Protein 5D4S (pdb70)

Secondary structure (DSSP, 8-state):
-----HHHHHHHHHHHHTTTTSS-TT-B---HHHHHHHHT--HHHHHHHHHHHHHTTSEEEETTTEEEE-/--S-----------S---HHHHHHHHHHHHTTTTSS-BTPBPPPHHHHHHHHT--HHHHHHHHHHHHHHTSEEEETTTEEEE-

Sequence (153 aa):
EFMLPKYAQVKEEISSWINQGKILPDQKIPTENELMQQFGVSRHTIRKAIGDLVSQGLLYSVQGGGTFVAHHHLEVLFQGPLSEFMLPKYAQVKEEISSWINQGKILPDQKIPTENELMQQFGVSRHTIRKAIGDLVSQGLLYSVQGGGTFVA

InterPro domains:
  IPR000524 Transcription regulator HTH, GntR [PF00392] (4-67)
  IPR000524 Transcription regulator HTH, GntR [PR00035] (27-41)
  IPR000524 Transcription regulator HTH, GntR [PR00035] (41-57)
  IPR000524 Transcription regulator HTH, GntR [PS50949] (2-70)
  IPR000524 Transcription regulator HTH, GntR [SM00345] (8-67)
  IPR000524 Transcription regulator HTH, GntR [cd07377] (3-68)
  IPR028082 Periplasmic binding protein-like I [SSF53822] (80-358)
  IPR033532 Arabinose metabolism transcriptional repressor, ligand-binding domain [cd01541] (81-356)
  IPR036388 Winged helix-like DNA-binding domain superfamily [G3DSA:1.10.10.10] (1-68)
  IPR036390 Winged helix DNA-binding domain superfamily [SSF46785] (3-71)
  IPR046335 Transcriptional regulator LacI/GalR-like, sensor domain [PF13377] (193-356)

Solvent-accessible surface area: 10372 Å² total; per-residue (Å²): 192,196,130,65,66,132,72,19,86,2,45,104,73,0,32,40,41,19,134,113,39,148,21,92,86,98,81,92,2,33,59,51,91,74,0,48,131,98,62,63,24,60,100,129,30,0,138,95,0,12,32,34,1,55,71,119,46,50,4,79,68,74,186,91,46,20,18,39,3,70,149,154,160,122,50,143,23,93,140,49,144,172,115,174,184,71,67,69,92,72,17,13,0,41,103,62,0,21,33,27,18,128,124,41,149,19,91,86,97,77,96,2,37,59,36,84,75,0,51,128,47,9,65,17,59,122,118,22,0,127,90,0,9,36,31,3,58,66,113,48,51,3,84,66,80,183,93,44,20,14,38,4,67

Structure (mmCIF, N/CA/C/O backbone):
data_5D4S
#
_entry.id   5D4S
#
_cell.length_a   138.228
_cell.length_b   42.454
_cell.length_c   67.211
_cell.angle_alpha   90.00
_cell.angle_beta   114.99
_cell.angle_gamma   90.00
#
_symmetry.space_group_name_H-M   'C 1 2 1'
#
loop_
_entity.id
_entity.type
_entity.pdbx_description
1 polymer 'Arabinose metabolism transcriptional repressor'
2 polymer "DNA (5'-D(*TP*AP*AP*TP*AP*TP*TP*TP*GP*TP*AP*CP*GP*TP*AP*TP*GP*TP*AP*TP*T)-3')"
3 polymer "DNA (5'-D(*AP*AP*AP*TP*AP*CP*AP*TP*AP*CP*GP*TP*AP*CP*AP*AP*AP*TP*AP*TP*T)-3')"
4 water water
#
loop_
_atom_site.group_PDB
_atom_site.id
_atom_site.type_symbol
_atom_site.label_atom_id
_atom_site.label_alt_id
_atom_site.label_comp_id
_atom_site.label_asym_id
_atom_site.label_entity_id
_atom_site.label_seq_id
_atom_site.pdbx_PDB_ins_code
_atom_site.Cartn_x
_atom_site.Cartn_y
_atom_site.Cartn_z
_atom_site.occupancy
_atom_site.B_iso_or_equiv
_atom_site.auth_seq_id
_atom_site.auth_comp_id
_atom_site.auth_asym_id
_atom_site.auth_atom_id
_atom_site.pdbx_PDB_model_num
ATOM 1 N N . GLU A 1 19 ? 15.554 -1.317 -9.900 1.00 74.08 -1 GLU A N 1
ATOM 2 C CA . GLU A 1 19 ? 16.388 -1.395 -8.719 1.00 68.99 -1 GLU A CA 1
ATOM 3 C C . GLU A 1 19 ? 15.545 -1.384 -7.452 1.00 62.53 -1 GLU A C 1
ATOM 4 O O . GLU A 1 19 ? 14.458 -0.793 -7.398 1.00 62.18 -1 GLU A O 1
ATOM 10 N N . PHE A 1 20 ? 16.105 -2.007 -6.422 1.00 50.96 0 PHE A N 1
ATOM 11 C CA . PHE A 1 20 ? 15.450 -2.217 -5.150 1.00 46.91 0 PHE A CA 1
ATOM 12 C C . PHE A 1 20 ? 15.906 -1.200 -4.123 1.00 48.98 0 PHE A C 1
ATOM 13 O O . PHE A 1 20 ? 15.342 -1.115 -3.044 1.00 50.06 0 PHE A O 1
ATOM 21 N N . MET A 1 21 ? 16.917 -0.405 -4.443 1.00 48.63 1 MET A N 1
ATOM 22 C CA . MET A 1 21 ? 17.440 0.480 -3.406 1.00 48.12 1 MET A CA 1
ATOM 23 C C . MET A 1 21 ? 16.626 1.754 -3.174 1.00 43.75 1 MET A C 1
ATOM 24 O O . MET A 1 21 ? 16.131 2.366 -4.115 1.00 49.50 1 MET A O 1
ATOM 29 N N . LEU A 1 22 ? 16.490 2.122 -1.899 1.00 37.34 2 LEU A N 1
ATOM 30 C CA . LEU A 1 22 ? 15.892 3.384 -1.478 1.00 43.60 2 LEU A CA 1
ATOM 31 C C . LEU A 1 22 ? 16.766 4.000 -0.398 1.00 37.29 2 LEU A C 1
ATOM 32 O O . LEU A 1 22 ? 17.366 3.272 0.394 1.00 34.89 2 LEU A O 1
ATOM 37 N N . PRO A 1 23 ? 16.820 5.338 -0.327 1.00 26.81 3 PRO A N 1
ATOM 38 C CA . PRO A 1 23 ? 17.598 5.907 0.774 1.00 27.50 3 PRO A CA 1
ATOM 39 C C . PRO A 1 23 ? 17.001 5.517 2.123 1.00 27.87 3 PRO A C 1
ATOM 40 O O . PRO A 1 23 ? 15.812 5.190 2.195 1.00 31.67 3 PRO A O 1
ATOM 44 N N . LYS A 1 24 ? 17.815 5.551 3.170 1.00 25.94 4 LYS A N 1
ATOM 45 C CA . LYS A 1 24 ? 17.379 5.090 4.487 1.00 29.87 4 LYS A CA 1
ATOM 46 C C . LYS A 1 24 ? 16.138 5.813 4.985 1.00 29.90 4 LYS A C 1
ATOM 47 O O . LYS A 1 24 ? 15.273 5.199 5.606 1.00 26.19 4 LYS A O 1
ATOM 53 N N . TYR A 1 25 ? 16.027 7.113 4.720 1.00 26.71 5 TYR A N 1
ATOM 54 C CA . TYR A 1 25 ? 14.871 7.842 5.241 1.00 26.47 5 TYR A CA 1
ATOM 55 C C . TYR A 1 25 ? 13.611 7.321 4.534 1.00 27.79 5 TYR A C 1
ATOM 56 O O . TYR A 1 25 ? 12.527 7.287 5.114 1.00 27.76 5 TYR A O 1
ATOM 65 N N . ALA A 1 26 ? 13.759 6.899 3.281 1.00 25.34 6 ALA A N 1
ATOM 66 C CA . ALA A 1 26 ? 12.618 6.389 2.531 1.00 28.32 6 ALA A CA 1
ATOM 67 C C . ALA A 1 26 ? 12.191 5.018 3.057 1.00 30.55 6 ALA A C 1
ATOM 68 O O . ALA A 1 26 ? 10.998 4.689 3.085 1.00 30.53 6 ALA A O 1
ATOM 70 N N . GLN A 1 27 ? 13.162 4.212 3.470 1.00 29.69 7 GLN A N 1
ATOM 71 C CA . GLN A 1 27 ? 12.838 2.908 4.054 1.00 29.99 7 GLN A CA 1
ATOM 72 C C . GLN A 1 27 ? 12.147 3.095 5.402 1.00 27.61 7 GLN A C 1
ATOM 73 O O . GLN A 1 27 ? 11.200 2.356 5.744 1.00 28.21 7 GLN A O 1
ATOM 79 N N . VAL A 1 28 ? 12.587 4.100 6.159 1.00 31.13 8 VAL A N 1
ATOM 80 C CA . VAL A 1 28 ? 11.928 4.378 7.445 1.00 23.95 8 VAL A CA 1
ATOM 81 C C . VAL A 1 28 ? 10.498 4.855 7.203 1.00 29.09 8 VAL A C 1
ATOM 82 O O . VAL A 1 28 ? 9.569 4.405 7.878 1.00 31.72 8 VAL A O 1
ATOM 86 N N . LYS A 1 29 ? 10.325 5.747 6.229 1.00 31.65 9 LYS A N 1
ATOM 87 C CA . LYS A 1 29 ? 8.986 6.163 5.793 1.00 34.16 9 LYS A CA 1
ATOM 88 C C . LYS A 1 29 ? 8.079 4.998 5.417 1.00 32.50 9 LYS A C 1
ATOM 89 O O . LYS A 1 29 ? 6.936 4.932 5.860 1.00 36.84 9 LYS A O 1
ATOM 95 N N . GLU A 1 30 ? 8.578 4.101 4.573 1.00 34.18 10 GLU A N 1
ATOM 96 C CA . GLU A 1 30 ? 7.807 2.934 4.152 1.00 35.19 10 GLU A CA 1
ATOM 97 C C . GLU A 1 30 ? 7.377 2.083 5.345 1.00 32.99 10 GLU A C 1
ATOM 98 O O . GLU A 1 30 ? 6.236 1.616 5.414 1.00 36.61 10 GLU A O 1
ATOM 104 N N . GLU A 1 31 ? 8.296 1.858 6.275 1.00 30.86 11 GLU A N 1
ATOM 105 C CA . GLU A 1 31 ? 7.978 0.982 7.396 1.00 32.11 11 GLU A CA 1
ATOM 106 C C . GLU A 1 31 ? 6.949 1.637 8.328 1.00 30.18 11 GLU A C 1
ATOM 107 O O . GLU A 1 31 ? 5.981 1.001 8.762 1.00 33.68 11 GLU A O 1
ATOM 113 N N . ILE A 1 32 ? 7.152 2.916 8.622 1.00 30.31 12 ILE A N 1
ATOM 114 C CA . ILE A 1 32 ? 6.205 3.621 9.481 1.00 34.62 12 ILE A CA 1
ATOM 115 C C . ILE A 1 32 ? 4.840 3.660 8.800 1.00 34.12 12 ILE A C 1
ATOM 116 O O . ILE A 1 32 ? 3.807 3.437 9.435 1.00 38.79 12 ILE A O 1
ATOM 121 N N . SER A 1 33 ? 4.843 3.912 7.497 1.00 37.08 13 SER A N 1
ATOM 122 C CA . SER A 1 33 ? 3.612 3.913 6.724 1.00 38.80 13 SER A CA 1
ATOM 123 C C . SER A 1 33 ? 2.926 2.578 6.853 1.00 40.44 13 SER A C 1
ATOM 124 O O . SER A 1 33 ? 1.707 2.517 6.957 1.00 41.06 13 SER A O 1
ATOM 127 N N . SER A 1 34 ? 3.724 1.514 6.850 1.00 33.06 14 SER A N 1
ATOM 128 C CA . SER A 1 34 ? 3.202 0.157 6.948 1.00 41.05 14 SER A CA 1
ATOM 129 C C . SER A 1 34 ? 2.549 -0.101 8.288 1.00 37.55 14 SER A C 1
ATOM 130 O O . SER A 1 34 ? 1.600 -0.862 8.357 1.00 45.84 14 SER A O 1
ATOM 133 N N . TRP A 1 35 ? 3.070 0.503 9.353 1.00 40.56 15 TRP A N 1
ATOM 134 C CA . TRP A 1 35 ? 2.404 0.397 10.660 1.00 40.27 15 TRP A CA 1
ATOM 135 C C . TRP A 1 35 ? 0.987 0.977 10.608 1.00 47.71 15 TRP A C 1
ATOM 136 O O . TRP A 1 35 ? 0.032 0.363 11.089 1.00 51.58 15 TRP A O 1
ATOM 147 N N . ILE A 1 36 ? 0.864 2.173 10.034 1.00 41.67 16 ILE A N 1
ATOM 148 C CA . ILE A 1 36 ? -0.427 2.702 9.616 1.00 46.27 16 ILE A CA 1
ATOM 149 C C . ILE A 1 36 ? -0.816 1.875 8.391 1.00 57.80 16 ILE A C 1
ATOM 150 O O . ILE A 1 36 ? -0.105 0.945 8.049 1.00 66.40 16 ILE A O 1
ATOM 155 N N . ASN A 1 37 ? -1.921 2.173 7.725 1.00 57.97 17 ASN A N 1
ATOM 156 C CA . ASN A 1 37 ? -2.405 1.292 6.656 1.00 60.47 17 ASN A CA 1
ATOM 157 C C . ASN A 1 37 ? -2.870 0.021 7.379 1.00 57.11 17 ASN A C 1
ATOM 158 O O . ASN A 1 37 ? -4.068 -0.155 7.568 1.00 62.43 17 ASN A O 1
ATOM 163 N N . GLN A 1 38 ? -2.097 -0.664 8.119 1.00 51.15 18 GLN A N 1
ATOM 164 C CA . GLN A 1 38 ? -2.065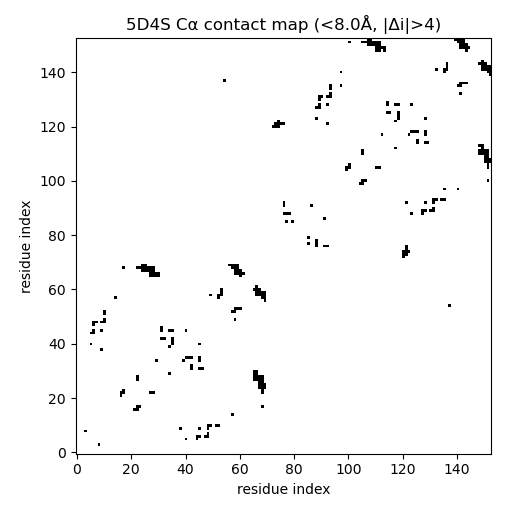 -2.098 8.452 1.00 53.25 18 GLN A CA 1
ATOM 165 C C . GLN A 1 38 ? -2.782 -2.018 9.794 1.00 51.87 18 GLN A C 1
ATOM 166 O O . GLN A 1 38 ? -3.045 -3.036 10.424 1.00 54.94 18 GLN A O 1
ATOM 172 N N . GLY A 1 39 ? -3.084 -0.805 10.237 1.00 50.96 19 GLY A N 1
ATOM 173 C CA . GLY A 1 39 ? -3.876 -0.613 11.434 1.00 52.70 19 GLY A CA 1
ATOM 174 C C . GLY A 1 39 ? -3.177 -0.945 12.740 1.00 56.62 19 GLY A C 1
ATOM 175 O O . GLY A 1 39 ? -3.833 -1.082 13.775 1.00 61.14 19 GLY A O 1
ATOM 176 N N . LYS A 1 40 ? -1.852 -1.072 12.705 1.00 51.09 20 LYS A N 1
ATOM 177 C CA . LYS A 1 40 ? -1.090 -1.355 13.923 1.00 52.06 20 LYS A CA 1
ATOM 178 C C . LYS A 1 40 ? -1.011 -0.146 14.836 1.00 52.30 20 LYS A C 1
ATOM 179 O O . LYS A 1 40 ? -0.905 -0.285 16.054 1.00 56.23 20 LYS A O 1
ATOM 185 N N . ILE A 1 41 ? -1.061 1.038 14.240 1.00 48.90 21 ILE A N 1
ATOM 186 C CA . ILE A 1 41 ? -1.208 2.274 14.992 1.00 48.30 21 ILE A CA 1
ATOM 187 C C . ILE A 1 41 ? -2.457 2.988 14.489 1.00 52.12 21 ILE A C 1
ATOM 188 O O . ILE A 1 41 ? -2.583 3.260 13.301 1.00 52.40 21 ILE A O 1
ATOM 193 N N . LEU A 1 42 ? -3.384 3.273 15.398 1.00 56.26 22 LEU A N 1
ATOM 194 C CA . LEU A 1 42 ? -4.662 3.885 15.045 1.00 53.29 22 LEU A CA 1
ATOM 195 C C . LEU A 1 42 ? -4.577 5.398 15.139 1.00 50.31 22 LEU A C 1
ATOM 196 O O . LEU A 1 42 ? -3.675 5.920 15.793 1.00 48.70 22 LEU A O 1
ATOM 201 N N . PRO A 1 43 ? -5.509 6.109 14.478 1.00 50.15 23 PRO A N 1
ATOM 202 C CA . PRO A 1 43 ? -5.576 7.571 14.572 1.00 50.67 23 PRO A CA 1
ATOM 203 C C . PRO A 1 43 ? -5.472 8.093 16.008 1.00 54.43 23 PRO A C 1
ATOM 204 O O . PRO A 1 43 ? -6.112 7.561 16.921 1.00 56.72 23 PRO A O 1
ATOM 208 N N . ASP A 1 44 ? -4.633 9.114 16.178 1.00 50.85 24 ASP A N 1
ATOM 209 C CA . ASP A 1 44 ? -4.375 9.768 17.460 1.00 49.60 24 ASP A CA 1
ATOM 210 C C . ASP A 1 44 ? -3.614 8.887 18.457 1.00 49.92 24 ASP A C 1
ATOM 211 O O . ASP A 1 44 ? -3.491 9.240 19.625 1.00 52.60 24 ASP A O 1
ATOM 216 N N . GLN A 1 45 ? -3.090 7.753 17.996 1.00 49.16 25 GLN A N 1
ATOM 217 C CA . GLN A 1 45 ? -2.158 6.975 18.810 1.00 46.08 25 GLN A CA 1
ATOM 218 C C . GLN A 1 45 ? -0.717 7.376 18.503 1.00 46.78 25 GLN A C 1
ATOM 219 O O . GLN A 1 45 ? -0.396 7.778 17.375 1.00 42.52 25 GLN A O 1
ATOM 225 N N . LYS A 1 46 ? 0.150 7.264 19.507 1.00 44.77 26 LYS A N 1
ATOM 226 C CA . LYS A 1 46 ? 1.534 7.726 19.387 1.00 46.35 26 LYS A CA 1
ATOM 227 C C . LYS A 1 46 ? 2.460 6.689 18.746 1.00 48.26 26 LYS A C 1
ATOM 228 O O . LYS A 1 46 ? 2.416 5.511 19.095 1.00 51.29 26 LYS A O 1
ATOM 234 N N . ILE A 1 47 ? 3.306 7.128 17.819 1.00 42.93 27 ILE A N 1
ATOM 235 C CA . ILE A 1 47 ? 4.355 6.263 17.288 1.00 40.65 27 ILE A CA 1
ATOM 236 C C . ILE A 1 47 ? 5.532 6.306 18.273 1.00 42.60 27 ILE A C 1
ATOM 237 O O . ILE A 1 47 ? 5.474 7.055 19.265 1.00 39.78 27 ILE A O 1
ATOM 242 N N . PRO A 1 48 ? 6.579 5.482 18.050 1.00 36.92 28 PRO A N 1
ATOM 243 C CA . PRO A 1 48 ? 7.713 5.559 18.982 1.00 37.09 28 PRO A CA 1
ATOM 244 C C . PRO A 1 48 ? 8.412 6.917 18.945 1.00 35.84 28 PRO A C 1
ATOM 245 O O . PRO A 1 48 ? 8.288 7.619 17.942 1.00 32.11 28 PRO A O 1
ATOM 249 N N . THR A 1 49 ? 9.133 7.267 20.008 1.00 36.64 29 THR A N 1
ATOM 250 C CA . THR A 1 49 ? 9.878 8.518 20.047 1.00 34.13 29 THR A CA 1
ATOM 251 C C . THR A 1 49 ? 11.006 8.518 19.029 1.00 31.32 29 THR A C 1
ATOM 252 O O . THR A 1 49 ? 11.358 7.482 18.487 1.00 28.30 29 THR A O 1
ATOM 256 N N . GLU A 1 50 ? 11.587 9.687 18.814 1.00 30.51 30 GLU A N 1
ATOM 257 C CA . GLU A 1 50 ? 12.721 9.832 17.915 1.00 30.99 30 GLU A CA 1
ATOM 258 C C . GLU A 1 50 ? 13.868 8.937 18.365 1.00 31.05 30 GLU A C 1
ATOM 259 O O . GLU A 1 50 ? 14.427 8.221 17.553 1.00 25.28 30 GLU A O 1
ATOM 265 N N . ASN A 1 51 ? 14.192 8.953 19.658 1.00 31.56 31 ASN A N 1
ATOM 266 C CA . ASN A 1 51 ? 15.250 8.096 20.210 1.00 33.89 31 ASN A CA 1
ATOM 267 C C . ASN A 1 51 ? 14.971 6.612 19.946 1.00 32.41 31 ASN A C 1
ATOM 268 O O . ASN A 1 51 ? 15.871 5.833 19.565 1.00 33.93 31 ASN A O 1
ATOM 273 N N . GLU A 1 52 ? 13.715 6.228 20.156 1.00 34.30 32 GLU A N 1
ATOM 274 C CA . GLU A 1 52 ? 13.309 4.845 19.966 1.00 39.35 32 GLU A CA 1
ATOM 275 C C . GLU A 1 52 ? 13.440 4.439 18.500 1.00 39.09 32 GLU A C 1
ATOM 276 O O . GLU A 1 52 ? 13.948 3.361 18.204 1.00 34.33 32 GLU A O 1
ATOM 282 N N . LEU A 1 53 ? 12.991 5.299 17.588 1.00 34.50 33 LEU A N 1
ATOM 283 C CA . LEU A 1 53 ? 13.105 5.011 16.158 1.00 30.89 33 LEU A CA 1
ATOM 284 C C . LEU A 1 53 ? 14.567 4.981 15.695 1.00 33.28 33 LEU A C 1
ATOM 285 O O . LEU A 1 53 ? 14.945 4.152 14.865 1.00 33.93 33 LEU A O 1
ATOM 290 N N . MET A 1 54 ? 15.375 5.902 16.212 1.00 27.82 34 MET A N 1
ATOM 291 C CA . MET A 1 54 ? 16.820 5.897 15.971 1.00 26.71 34 MET A CA 1
ATOM 292 C C . MET A 1 54 ? 17.452 4.553 16.295 1.00 34.21 34 MET A C 1
ATOM 293 O O . MET A 1 54 ? 18.165 3.960 15.485 1.00 29.76 34 MET A O 1
ATOM 298 N N . GLN A 1 55 ? 17.202 4.066 17.497 1.00 28.06 35 GLN A N 1
ATOM 299 C CA . GLN A 1 55 ? 17.790 2.786 17.863 1.00 32.40 35 GLN A CA 1
ATOM 300 C C . GLN A 1 55 ? 17.133 1.607 17.120 1.00 31.08 35 GLN A C 1
ATOM 301 O O . GLN A 1 55 ? 17.790 0.619 16.819 1.00 40.19 35 GLN A O 1
ATOM 307 N N . GLN A 1 56 ? 15.852 1.723 16.787 1.00 33.78 36 GLN A N 1
ATOM 308 C CA . GLN A 1 56 ? 15.157 0.647 16.073 1.00 41.35 36 GLN A CA 1
ATOM 309 C C . GLN A 1 56 ? 15.664 0.468 14.645 1.00 37.84 36 GLN A C 1
ATOM 310 O O . GLN A 1 56 ? 15.809 -0.657 14.161 1.00 32.36 36 GLN A O 1
ATOM 316 N N . PHE A 1 57 ? 15.922 1.575 13.967 1.00 31.83 37 PHE A N 1
ATOM 317 C CA . PHE A 1 57 ? 16.384 1.507 12.580 1.00 31.60 37 PHE A CA 1
ATOM 318 C C . PHE A 1 57 ? 17.897 1.619 12.453 1.00 36.40 37 PHE A C 1
ATOM 319 O O . PHE A 1 57 ? 18.454 1.377 11.379 1.00 39.15 37 PHE A O 1
ATOM 327 N N . GLY A 1 58 ? 18.565 1.992 13.540 1.00 37.62 38 GLY A N 1
ATOM 328 C CA . GLY A 1 58 ? 20.013 2.139 13.519 1.00 32.79 38 GLY A CA 1
ATOM 329 C C . GLY A 1 58 ? 20.443 3.287 12.628 1.00 37.89 38 GLY A C 1
ATOM 330 O O . GLY A 1 58 ? 21.440 3.190 11.890 1.00 31.50 38 GLY A O 1
ATOM 331 N N . VAL A 1 59 ? 19.683 4.379 12.687 1.00 33.56 39 VAL A N 1
ATOM 332 C CA . VAL A 1 59 ? 19.986 5.569 11.891 1.00 27.12 39 VAL A CA 1
ATOM 333 C C . VAL A 1 59 ? 20.038 6.837 12.751 1.00 33.70 39 VAL A C 1
ATOM 334 O O . VAL A 1 59 ? 19.716 6.809 13.942 1.00 30.35 39 VAL A O 1
ATOM 338 N N . SER A 1 60 ? 20.439 7.949 12.138 1.00 26.37 40 SER A N 1
ATOM 339 C CA . SER A 1 60 ? 20.606 9.204 12.870 1.00 27.59 40 SER A CA 1
ATOM 340 C C . SER A 1 60 ? 19.268 9.861 13.193 1.00 29.46 40 SER A C 1
ATOM 341 O O . SER A 1 60 ? 18.248 9.540 12.584 1.00 25.64 40 SER A O 1
ATOM 344 N N . ARG A 1 61 ? 19.277 10.801 14.137 1.00 29.77 41 ARG A N 1
ATOM 345 C CA . ARG A 1 61 ? 18.077 11.581 14.412 1.00 23.98 41 ARG A CA 1
ATOM 346 C C . ARG A 1 61 ? 17.641 12.369 13.181 1.00 27.19 41 ARG A C 1
ATOM 347 O O . ARG A 1 61 ? 16.448 12.486 12.898 1.00 23.40 41 ARG A O 1
ATOM 355 N N . HIS A 1 62 ? 18.602 12.884 12.421 1.00 27.21 42 HIS A N 1
ATOM 356 C CA . HIS A 1 62 ? 18.253 13.595 11.197 1.00 24.47 42 HIS A CA 1
ATOM 357 C C . HIS A 1 62 ? 17.467 12.722 10.237 1.00 21.71 42 HIS A C 1
ATOM 358 O O . HIS A 1 62 ? 16.494 13.167 9.629 1.00 26.71 42 HIS A O 1
ATOM 365 N N . THR A 1 63 ? 17.879 11.472 10.092 1.00 21.31 43 THR A N 1
ATOM 366 C CA . THR A 1 63 ? 17.205 10.605 9.134 1.00 24.55 43 THR A CA 1
ATOM 367 C C . THR A 1 63 ? 15.761 10.335 9.602 1.00 23.01 43 THR A C 1
ATOM 368 O O . THR A 1 63 ? 14.810 10.403 8.810 1.00 26.41 43 THR A O 1
ATOM 372 N N . ILE A 1 64 ? 15.594 10.070 10.896 1.00 25.32 44 ILE A N 1
ATOM 373 C CA . ILE A 1 64 ? 14.258 9.883 11.465 1.00 25.01 44 ILE A CA 1
ATOM 374 C C . ILE A 1 64 ? 13.402 11.125 11.235 1.00 22.71 44 ILE A C 1
ATOM 375 O O . ILE A 1 64 ? 12.255 11.026 10.783 1.00 23.21 44 ILE A O 1
ATOM 380 N N . ARG A 1 65 ? 13.965 12.296 11.516 1.00 22.77 45 ARG A N 1
ATOM 381 C CA . ARG A 1 65 ? 13.217 13.536 11.420 1.00 23.07 45 ARG A CA 1
ATOM 382 C C . ARG A 1 65 ? 12.836 13.836 9.979 1.00 30.12 45 ARG A C 1
ATOM 383 O O . ARG A 1 65 ? 11.780 14.392 9.720 1.00 26.00 45 ARG A O 1
ATOM 391 N N . LYS A 1 66 ? 13.693 13.457 9.039 1.00 29.01 46 LYS A N 1
ATOM 392 C CA . LYS A 1 66 ? 13.362 13.597 7.627 1.00 23.61 46 LYS A CA 1
ATOM 393 C C . LYS A 1 66 ? 12.188 12.681 7.267 1.00 22.48 46 LYS A C 1
ATOM 394 O O . LYS A 1 66 ? 11.247 13.093 6.577 1.00 25.51 46 LYS A O 1
ATOM 400 N N . ALA A 1 67 ? 12.229 11.433 7.729 1.00 23.91 47 ALA A N 1
ATOM 401 C CA . ALA A 1 67 ? 11.125 10.534 7.416 1.00 21.22 47 ALA A CA 1
ATOM 402 C C . ALA A 1 67 ? 9.795 11.028 8.018 1.00 24.40 47 ALA A C 1
ATOM 403 O O . ALA A 1 67 ? 8.735 11.073 7.355 1.00 25.84 47 ALA A O 1
ATOM 405 N N . ILE A 1 68 ? 9.852 11.367 9.293 1.00 22.24 48 ILE A N 1
ATOM 406 C CA . ILE A 1 68 ? 8.652 11.822 9.976 1.00 21.89 48 ILE A CA 1
ATOM 407 C C . ILE A 1 68 ? 8.149 13.120 9.346 1.00 26.89 48 ILE A C 1
ATOM 408 O O . ILE A 1 68 ? 6.964 13.252 9.064 1.00 31.68 48 ILE A O 1
ATOM 413 N N . GLY A 1 69 ? 9.049 14.067 9.108 1.00 23.52 49 GLY A N 1
ATOM 414 C CA . GLY A 1 69 ? 8.688 15.323 8.457 1.00 27.36 49 GLY A CA 1
ATOM 415 C C . GLY A 1 69 ? 8.002 15.124 7.115 1.00 33.42 49 GLY A C 1
ATOM 416 O O . GLY A 1 69 ? 7.036 15.832 6.782 1.00 32.12 49 GLY A O 1
ATOM 417 N N . ASP A 1 70 ? 8.473 14.147 6.343 1.00 30.83 50 ASP A N 1
ATOM 418 C CA . ASP A 1 70 ? 7.811 13.858 5.075 1.00 32.70 50 ASP A CA 1
ATOM 419 C C . ASP A 1 70 ? 6.409 13.335 5.319 1.00 34.34 50 ASP A C 1
ATOM 420 O O . ASP A 1 70 ? 5.467 13.737 4.630 1.00 31.67 50 ASP A O 1
ATOM 425 N N . LEU A 1 71 ? 6.269 12.411 6.272 1.00 27.14 51 LEU A N 1
ATOM 426 C CA . LEU A 1 71 ? 4.957 11.818 6.513 1.00 32.36 51 LEU A CA 1
ATOM 427 C C . LEU A 1 71 ? 3.973 12.847 7.096 1.00 35.60 51 LEU A C 1
ATOM 428 O O . LEU A 1 71 ? 2.765 12.785 6.856 1.00 37.11 51 LEU A O 1
ATOM 433 N N . VAL A 1 72 ? 4.496 13.802 7.850 1.00 33.99 52 VAL A N 1
ATOM 434 C CA . VAL A 1 72 ? 3.682 14.878 8.395 1.00 34.65 52 VAL A CA 1
ATOM 435 C C . VAL A 1 72 ? 3.208 15.744 7.241 1.00 42.64 52 VAL A C 1
ATOM 436 O O . VAL A 1 72 ? 2.030 16.084 7.165 1.00 41.46 52 VAL A O 1
ATOM 440 N N . SER A 1 73 ? 4.117 16.058 6.315 1.00 41.00 53 SER A N 1
ATOM 441 C CA . SER A 1 73 ? 3.749 16.856 5.152 1.00 41.79 53 SER A CA 1
ATOM 442 C C . SER A 1 73 ? 2.681 16.210 4.277 1.00 42.70 53 SER A C 1
ATOM 443 O O . SER A 1 73 ? 1.911 16.913 3.642 1.00 45.38 53 SER A O 1
ATOM 446 N N . GLN A 1 74 ? 2.626 14.884 4.222 1.00 38.54 54 GLN A N 1
ATOM 447 C CA . GLN A 1 74 ? 1.602 14.253 3.395 1.00 46.85 54 GLN A CA 1
ATOM 448 C C . GLN A 1 74 ? 0.372 13.884 4.215 1.00 46.16 54 GLN A C 1
ATOM 449 O O . GLN A 1 74 ? -0.575 13.298 3.696 1.00 49.35 54 GLN A O 1
ATOM 455 N N . GLY A 1 75 ? 0.382 14.244 5.493 1.00 45.65 55 GLY A N 1
ATOM 456 C CA . GLY A 1 75 ? -0.819 14.161 6.305 1.00 46.22 55 GLY A CA 1
ATOM 457 C C . GLY A 1 75 ? -1.022 12.853 7.036 1.00 47.68 55 GLY A C 1
ATOM 458 O O . GLY A 1 75 ? -2.081 12.609 7.613 1.00 50.37 55 GLY A O 1
ATOM 459 N N . LEU A 1 76 ? -0.006 12.006 7.026 1.00 46.08 56 LEU A N 1
ATOM 46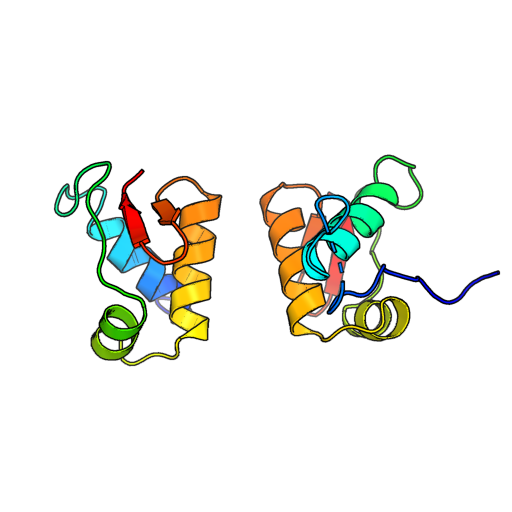0 C CA . LEU A 1 76 ? -0.126 10.702 7.655 1.00 44.06 56 LEU A CA 1
ATOM 461 C C . LEU A 1 76 ? 0.051 10.792 9.171 1.00 44.08 56 LEU A C 1
ATOM 462 O O . LEU A 1 76 ? -0.451 9.954 9.921 1.00 45.49 56 LEU A O 1
ATOM 467 N N . LEU A 1 77 ? 0.769 11.820 9.609 1.00 38.31 57 LEU A N 1
ATOM 468 C CA . LEU A 1 77 ? 1.161 11.964 11.004 1.00 37.26 57 LEU A CA 1
ATOM 469 C C . LEU A 1 77 ? 1.032 13.412 11.428 1.00 37.85 57 LEU A C 1
ATOM 470 O O . LEU A 1 77 ? 0.985 14.297 10.579 1.00 42.33 57 LEU A O 1
ATOM 475 N N . TYR A 1 78 ? 0.994 13.656 12.734 1.00 36.79 58 TYR A N 1
ATOM 476 C CA . TYR A 1 78 ? 1.215 15.016 13.235 1.00 41.19 58 TYR A CA 1
ATOM 477 C C . TYR A 1 78 ? 2.111 14.979 14.462 1.00 39.12 58 TYR A C 1
ATOM 478 O O . TYR A 1 78 ? 2.154 13.976 15.179 1.00 35.25 58 TYR A O 1
ATOM 487 N N . SER A 1 79 ? 2.844 16.067 14.685 1.00 31.87 59 SER A N 1
ATOM 488 C CA . SER A 1 79 ? 3.773 16.133 15.800 1.00 32.50 59 SER A CA 1
ATOM 489 C C . SER A 1 79 ? 3.319 17.171 16.801 1.00 38.12 59 SER A C 1
ATOM 490 O O . SER A 1 79 ? 2.820 18.237 16.433 1.00 40.52 59 SER A O 1
ATOM 493 N N . VAL A 1 80 ? 3.498 16.836 18.074 1.00 29.16 60 VAL A N 1
ATOM 494 C CA . VAL A 1 80 ? 3.288 17.761 19.178 1.00 31.38 60 VAL A CA 1
ATOM 495 C C . VAL A 1 80 ? 4.609 17.908 19.914 1.00 30.88 60 VAL A C 1
ATOM 496 O O . VAL A 1 80 ? 5.135 16.924 20.464 1.00 33.87 60 VAL A O 1
ATOM 500 N N . GLN A 1 81 ? 5.151 19.126 19.894 1.00 33.85 61 GLN A N 1
ATOM 501 C CA . GLN A 1 81 ? 6.431 19.425 20.526 1.00 34.46 61 GLN A CA 1
ATOM 502 C C . GLN A 1 81 ? 6.350 19.072 22.006 1.00 37.84 61 GLN A C 1
ATOM 503 O O . GLN A 1 81 ? 5.453 19.523 22.709 1.00 36.91 61 GLN A O 1
ATOM 509 N N . GLY A 1 82 ? 7.271 18.229 22.461 1.00 38.06 62 GLY A N 1
ATOM 510 C CA . GLY A 1 82 ? 7.291 17.788 23.842 1.00 38.21 62 GLY A CA 1
ATOM 511 C C . GLY A 1 82 ? 6.292 16.685 24.142 1.00 42.13 62 GLY A C 1
ATOM 512 O O . GLY A 1 82 ? 6.261 16.160 25.253 1.00 44.58 62 GLY A O 1
ATOM 513 N N . GLY A 1 83 ? 5.468 16.329 23.161 1.00 34.09 63 GLY A N 1
ATOM 514 C CA . GLY A 1 83 ? 4.443 15.321 23.380 1.00 31.91 63 GLY A CA 1
ATOM 515 C C . GLY A 1 83 ? 4.760 14.026 22.660 1.00 38.09 63 GLY A C 1
ATOM 516 O O . GLY A 1 83 ? 4.926 12.975 23.278 1.00 32.69 63 GLY A O 1
ATOM 517 N N . GLY A 1 84 ? 4.855 14.096 21.339 1.00 33.89 64 GLY A N 1
ATOM 518 C CA . GLY A 1 84 ? 5.128 12.902 20.567 1.00 33.46 64 GLY A CA 1
ATOM 519 C C . GLY A 1 84 ? 4.678 13.092 19.143 1.00 33.50 64 GLY A C 1
ATOM 520 O O . GLY A 1 84 ? 4.347 14.199 18.737 1.00 32.31 64 GLY A O 1
ATOM 521 N N . THR A 1 85 ? 4.666 12.008 18.385 1.00 34.83 65 THR A N 1
ATOM 522 C CA . THR A 1 85 ? 4.195 12.033 17.010 1.00 35.72 65 THR A CA 1
ATOM 523 C C . THR A 1 85 ? 3.124 10.959 16.889 1.00 37.49 65 THR A C 1
ATOM 524 O O . THR A 1 85 ? 3.262 9.870 17.459 1.00 35.32 65 THR A O 1
ATOM 528 N N . PHE A 1 86 ? 2.042 11.289 16.187 1.00 38.67 66 PHE A N 1
ATOM 529 C CA . PHE A 1 86 ? 0.811 10.504 16.227 1.00 41.74 66 PHE A CA 1
ATOM 530 C C . PHE A 1 86 ? 0.244 10.205 14.833 1.00 42.35 66 PHE A C 1
ATOM 531 O O . PHE A 1 86 ? 0.421 11.007 13.913 1.00 42.14 66 PHE A O 1
ATOM 539 N N . VAL A 1 87 ? -0.452 9.073 14.684 1.00 42.35 67 VAL A N 1
ATOM 540 C CA . VAL A 1 87 ? -1.211 8.800 13.456 1.00 42.35 67 VAL A CA 1
ATOM 541 C C . VAL A 1 87 ? -2.327 9.826 13.329 1.00 46.61 67 VAL A C 1
ATOM 542 O O . VAL A 1 87 ? -3.075 10.081 14.282 1.00 47.54 67 VAL A O 1
ATOM 546 N N . ALA A 1 88 ? -2.417 10.436 12.156 1.00 40.29 68 ALA A N 1
ATOM 547 C CA . ALA A 1 88 ? -3.409 11.464 11.917 1.00 42.53 68 ALA A CA 1
ATOM 548 C C . ALA A 1 88 ? -4.748 10.829 11.603 1.00 48.83 68 ALA A C 1
ATOM 549 O O . ALA A 1 88 ? -4.818 9.688 11.145 1.00 51.20 68 ALA A O 1
ATOM 552 N N . HIS B 1 5 ? 19.609 47.731 -4.034 1.00 128.74 -15 HIS B N 1
ATOM 553 C CA . HIS B 1 5 ? 20.889 47.754 -4.730 1.00 129.74 -15 HIS B CA 1
ATOM 554 C C . HIS B 1 5 ? 21.625 46.445 -4.479 1.00 128.35 -15 HIS B C 1
ATOM 555 O O . HIS B 1 5 ? 22.356 46.311 -3.498 1.00 127.92 -15 HIS B O 1
ATOM 557 N N . HIS B 1 6 ? 21.450 45.528 -5.429 1.00 127.46 -14 HIS B N 1
ATOM 558 C CA . HIS B 1 6 ? 21.638 44.074 -5.300 1.00 126.13 -14 HIS B CA 1
ATOM 559 C C . HIS B 1 6 ? 22.737 43.253 -4.575 1.00 130.23 -14 HIS B C 1
ATOM 560 O O . HIS B 1 6 ? 23.917 43.359 -4.916 1.00 133.40 -14 HIS B O 1
ATOM 567 N N . HIS B 1 7 ? 22.316 42.434 -3.587 1.00 122.36 -13 HIS B N 1
ATOM 568 C CA . HIS B 1 7 ? 23.059 41.808 -2.461 1.00 114.19 -13 HIS B CA 1
ATOM 569 C C . HIS B 1 7 ? 22.263 42.624 -1.414 1.00 113.41 -13 HIS B C 1
ATOM 570 O O . HIS B 1 7 ? 21.793 43.699 -1.795 1.00 119.31 -13 HIS B O 1
ATOM 577 N N . LEU B 1 8 ? 22.071 42.228 -0.134 1.00 104.08 -12 LEU B N 1
ATOM 578 C CA . LEU B 1 8 ? 21.713 40.863 0.308 1.00 86.39 -12 LEU B CA 1
ATOM 579 C C . LEU B 1 8 ? 20.449 40.982 1.240 1.00 65.62 -12 LEU B C 1
ATOM 580 O O . LEU B 1 8 ? 20.007 42.079 1.538 1.00 71.84 -12 LEU B O 1
ATOM 585 N N . GLU B 1 9 ? 19.885 39.881 1.743 1.00 59.85 -11 GLU B N 1
ATOM 586 C CA . GLU B 1 9 ? 18.581 39.966 2.457 1.00 60.12 -11 GLU B CA 1
ATOM 587 C C . GLU B 1 9 ? 18.539 39.781 4.001 1.00 61.34 -11 GLU B C 1
ATOM 588 O O . GLU B 1 9 ? 18.913 38.740 4.542 1.00 61.19 -11 GLU B O 1
ATOM 594 N N . VAL B 1 10 ? 18.022 40.785 4.698 1.00 73.28 -10 VAL B N 1
ATOM 595 C CA . VAL B 1 10 ? 17.889 40.732 6.154 1.00 76.99 -10 VAL B CA 1
ATOM 596 C C . VAL B 1 10 ? 16.765 39.775 6.593 1.00 78.10 -10 VAL B C 1
ATOM 597 O O . VAL B 1 10 ? 15.765 39.611 5.894 1.00 92.63 -10 VAL B O 1
ATOM 601 N N . LEU B 1 11 ? 16.953 39.117 7.733 1.00 65.79 -9 LEU B N 1
ATOM 602 C CA . LEU B 1 11 ? 15.845 38.461 8.433 1.00 68.27 -9 LEU B CA 1
ATOM 603 C C . LEU B 1 11 ? 15.950 38.702 9.953 1.00 66.45 -9 LEU B C 1
ATOM 604 O O . LEU B 1 11 ? 17.029 38.626 10.543 1.00 58.02 -9 LEU B O 1
ATOM 609 N N . PHE B 1 12 ? 14.829 39.039 10.581 1.00 73.92 -8 PHE B N 1
ATOM 610 C CA . PHE B 1 12 ? 14.872 39.523 11.958 1.00 76.91 -8 PHE B CA 1
ATOM 611 C C . PHE B 1 12 ? 15.371 38.452 12.935 1.00 72.45 -8 PHE B C 1
ATOM 612 O O . PHE B 1 12 ? 14.922 37.300 12.927 1.00 70.09 -8 PHE B O 1
ATOM 620 N N . GLN B 1 13 ? 16.338 38.857 13.754 1.00 77.16 -7 GLN B N 1
ATOM 621 C CA . GLN B 1 13 ? 17.028 37.969 14.681 1.00 80.51 -7 GLN B CA 1
ATOM 622 C C . GLN B 1 13 ? 16.142 37.588 15.849 1.00 88.08 -7 GLN B C 1
ATOM 623 O O . GLN B 1 13 ? 14.998 37.994 15.942 1.00 87.03 -7 GLN B O 1
ATOM 629 N N . GLY B 1 14 ? 16.695 36.821 16.770 1.00 98.51 -6 GLY B N 1
ATOM 630 C CA . GLY B 1 14 ? 15.936 36.422 17.929 1.00 106.57 -6 GLY B CA 1
ATOM 631 C C . GLY B 1 14 ? 16.665 35.601 18.978 1.00 115.45 -6 GLY B C 1
ATOM 632 O O . GLY B 1 14 ? 16.678 34.366 18.910 1.00 114.96 -6 GLY B O 1
ATOM 633 N N . PRO B 1 15 ? 17.342 36.265 19.930 1.00 125.52 -5 PRO B N 1
ATOM 634 C CA . PRO B 1 15 ? 17.202 35.597 21.247 1.00 130.00 -5 PRO B CA 1
ATOM 635 C C . PRO B 1 15 ? 16.063 36.231 22.014 1.00 133.20 -5 PRO B C 1
ATOM 636 O O . PRO B 1 15 ? 15.230 35.560 22.672 1.00 136.59 -5 PRO B O 1
ATOM 640 N N . LEU B 1 16 ? 16.054 37.553 21.896 1.00 128.43 -4 LEU B N 1
ATOM 641 C CA . LEU B 1 16 ? 14.883 38.344 22.182 1.00 123.47 -4 LEU B CA 1
ATOM 642 C C . LEU B 1 16 ? 13.749 37.894 21.260 1.00 119.91 -4 LEU B C 1
ATOM 643 O O . LEU B 1 16 ? 12.565 37.868 21.625 1.00 121.29 -4 LEU B O 1
ATOM 648 N N . SER B 1 18 ? 8.386 38.734 20.845 1.00 98.19 -2 SER B N 1
ATOM 649 C CA . SER B 1 18 ? 7.178 38.070 21.326 1.00 101.99 -2 SER B CA 1
ATOM 650 C C . SER B 1 18 ? 6.025 38.193 20.328 1.00 110.57 -2 SER B C 1
ATOM 651 O O . SER B 1 18 ? 5.407 39.254 20.203 1.00 115.63 -2 SER B O 1
ATOM 654 N N . GLU B 1 19 ? 5.759 37.097 19.618 1.00 110.56 -1 GLU B N 1
ATOM 655 C CA . GLU B 1 19 ? 4.616 36.973 18.710 1.00 111.25 -1 GLU B CA 1
ATOM 656 C C . GLU B 1 19 ? 4.632 37.971 17.550 1.00 111.12 -1 GLU B C 1
ATOM 657 O O . GLU B 1 19 ? 3.583 38.399 17.065 1.00 117.19 -1 GLU B O 1
ATOM 663 N N . PHE B 1 20 ? 5.834 38.346 17.131 1.00 101.79 0 PHE B N 1
ATOM 664 C CA . PHE B 1 20 ? 6.066 38.936 15.819 1.00 91.16 0 PHE B CA 1
ATOM 665 C C . PHE B 1 20 ? 7.066 38.006 15.166 1.00 88.56 0 PHE B C 1
ATOM 666 O O . PHE B 1 20 ? 7.365 38.101 13.976 1.00 87.03 0 PHE B O 1
ATOM 674 N N . MET B 1 21 ? 7.561 37.087 15.987 1.00 87.26 1 MET B N 1
ATOM 675 C CA . MET B 1 21 ? 8.720 36.274 15.668 1.00 84.75 1 MET B CA 1
ATOM 676 C C . MET B 1 21 ? 8.414 35.022 14.853 1.00 74.79 1 MET B C 1
ATOM 677 O O . MET B 1 21 ? 7.441 34.315 15.106 1.00 82.22 1 MET B O 1
ATOM 682 N N . LEU B 1 22 ? 9.264 34.764 13.871 1.00 61.99 2 LEU B N 1
ATOM 683 C CA . LEU B 1 22 ? 9.226 33.517 13.123 1.00 48.71 2 LEU B CA 1
ATOM 684 C C . LEU B 1 22 ? 10.592 32.883 13.179 1.00 38.43 2 LEU B C 1
ATOM 685 O O . LEU B 1 22 ? 11.586 33.585 13.277 1.00 35.75 2 LEU B O 1
ATOM 690 N N . PRO B 1 23 ? 10.654 31.547 13.104 1.00 33.67 3 PRO B N 1
ATOM 691 C CA . PRO B 1 23 ? 11.954 30.903 12.983 1.00 27.71 3 PRO B CA 1
ATOM 692 C C . PRO B 1 23 ? 12.618 31.342 11.679 1.00 31.57 3 PRO B C 1
ATOM 693 O O . PRO B 1 23 ? 11.909 31.704 10.740 1.00 31.25 3 PRO B O 1
ATOM 697 N N . LYS B 1 24 ? 13.943 31.313 11.623 1.00 24.08 4 LYS B N 1
ATOM 698 C CA . LYS B 1 24 ? 14.660 31.697 10.405 1.00 33.12 4 LYS B CA 1
ATOM 699 C C . LYS B 1 24 ? 14.195 30.968 9.132 1.00 31.31 4 LYS B C 1
ATOM 700 O O . LYS B 1 24 ? 14.080 31.599 8.059 1.00 26.48 4 LYS B O 1
ATOM 706 N N . TYR B 1 25 ? 13.926 29.659 9.222 1.00 28.19 5 TYR B N 1
ATOM 707 C CA . TYR B 1 25 ? 13.536 28.914 8.012 1.00 27.16 5 TYR B CA 1
ATOM 708 C C . TYR B 1 25 ? 12.194 29.448 7.520 1.00 30.86 5 TYR B C 1
ATOM 709 O O . TYR B 1 25 ? 11.955 29.519 6.322 1.00 27.49 5 TYR B O 1
ATOM 718 N N . ALA B 1 26 ? 11.327 29.844 8.451 1.00 24.63 6 ALA B N 1
ATOM 719 C CA . ALA B 1 26 ? 10.021 30.383 8.084 1.00 28.96 6 ALA B CA 1
ATOM 720 C C . ALA B 1 26 ? 10.149 31.754 7.409 1.00 34.10 6 ALA B C 1
ATOM 721 O O . ALA B 1 26 ? 9.413 32.063 6.469 1.00 31.35 6 ALA B O 1
ATOM 723 N N . GLN B 1 27 ? 11.070 32.580 7.899 1.00 32.85 7 GLN B N 1
ATOM 724 C CA . GLN B 1 27 ? 11.305 33.881 7.281 1.00 34.35 7 GLN B CA 1
ATOM 725 C C . GLN B 1 27 ? 11.861 33.700 5.864 1.00 29.61 7 GLN B C 1
ATOM 726 O O . GLN B 1 27 ? 11.473 34.420 4.938 1.00 35.91 7 GLN B O 1
ATOM 732 N N . VAL B 1 28 ? 12.756 32.733 5.698 1.00 29.39 8 VAL B N 1
ATOM 733 C CA . VAL B 1 28 ? 13.322 32.479 4.375 1.00 24.58 8 VAL B CA 1
ATOM 734 C C . VAL B 1 28 ? 12.215 31.994 3.444 1.00 31.61 8 VAL B C 1
ATOM 735 O O . VAL B 1 28 ? 12.114 32.463 2.311 1.00 33.18 8 VAL B O 1
ATOM 739 N N . LYS B 1 29 ? 11.368 31.086 3.933 1.00 32.93 9 LYS B N 1
ATOM 740 C CA . LYS B 1 29 ? 10.179 30.655 3.182 1.00 32.16 9 LYS B CA 1
ATOM 741 C C . LYS B 1 29 ? 9.308 31.833 2.742 1.00 30.91 9 LYS B C 1
ATOM 742 O O . LYS B 1 29 ? 8.847 31.877 1.602 1.00 33.55 9 LYS B O 1
ATOM 748 N N . GLU B 1 30 ? 9.051 32.758 3.661 1.00 29.41 10 GLU B N 1
ATOM 749 C CA . GLU B 1 30 ? 8.226 33.920 3.364 1.00 33.96 10 GLU B CA 1
ATOM 750 C C . GLU B 1 30 ? 8.855 34.791 2.276 1.00 37.76 10 GLU B C 1
ATOM 751 O O . GLU B 1 30 ? 8.163 35.253 1.371 1.00 39.69 10 GLU B O 1
ATOM 757 N N . GLU B 1 31 ? 10.163 35.013 2.364 1.00 36.10 11 GLU B N 1
ATOM 758 C CA . GLU B 1 31 ? 10.826 35.856 1.368 1.00 39.75 11 GLU B CA 1
ATOM 759 C C . GLU B 1 31 ? 10.806 35.166 -0.005 1.00 34.68 11 GLU B C 1
ATOM 760 O O . GLU B 1 31 ? 10.374 35.743 -1.002 1.00 39.89 11 GLU B O 1
ATOM 766 N N . ILE B 1 32 ? 11.242 33.914 -0.050 1.00 29.02 12 ILE B N 1
ATOM 767 C CA . ILE B 1 32 ? 11.270 33.195 -1.314 1.00 32.44 12 ILE B CA 1
ATOM 768 C C . ILE B 1 32 ? 9.871 33.146 -1.919 1.00 38.63 12 ILE B C 1
ATOM 769 O O . ILE B 1 32 ? 9.699 33.388 -3.114 1.00 35.58 12 ILE B O 1
ATOM 774 N N . SER B 1 33 ? 8.85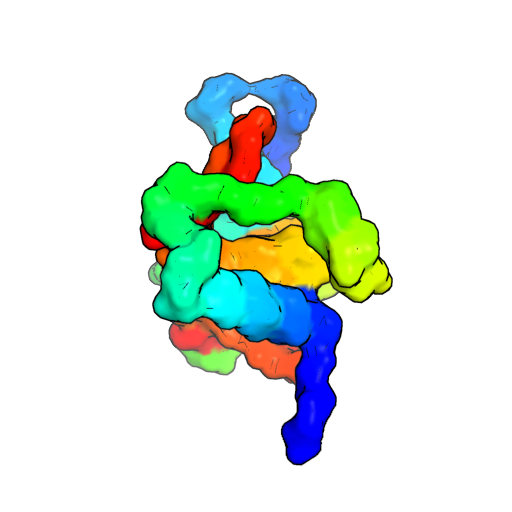6 32.905 -1.095 1.00 35.50 13 SER B N 1
ATOM 775 C CA . SER B 1 33 ? 7.516 32.833 -1.652 1.00 37.19 13 SER B CA 1
ATOM 776 C C . SER B 1 33 ? 7.043 34.226 -2.055 1.00 40.77 13 SER B C 1
ATOM 777 O O . SER B 1 33 ? 6.176 34.355 -2.919 1.00 41.28 13 SER B O 1
ATOM 780 N N . SER B 1 34 ? 7.627 35.268 -1.457 1.00 35.77 14 SER B N 1
ATOM 781 C CA . SER B 1 34 ? 7.278 36.637 -1.833 1.00 42.28 14 SER B CA 1
ATOM 782 C C . SER B 1 34 ? 7.903 36.987 -3.181 1.00 40.27 14 SER B C 1
ATOM 783 O O . SER B 1 34 ? 7.396 37.845 -3.883 1.00 45.29 14 SER B O 1
ATOM 786 N N . TRP B 1 35 ? 9.006 36.329 -3.533 1.00 40.56 15 TRP B N 1
ATOM 787 C CA . TRP B 1 35 ? 9.602 36.497 -4.866 1.00 39.72 15 TRP B CA 1
ATOM 788 C C . TRP B 1 35 ? 8.686 35.921 -5.941 1.00 41.98 15 TRP B C 1
ATOM 789 O O . TRP B 1 35 ? 8.410 36.556 -6.951 1.00 41.00 15 TRP B O 1
ATOM 800 N N . ILE B 1 36 ? 8.220 34.696 -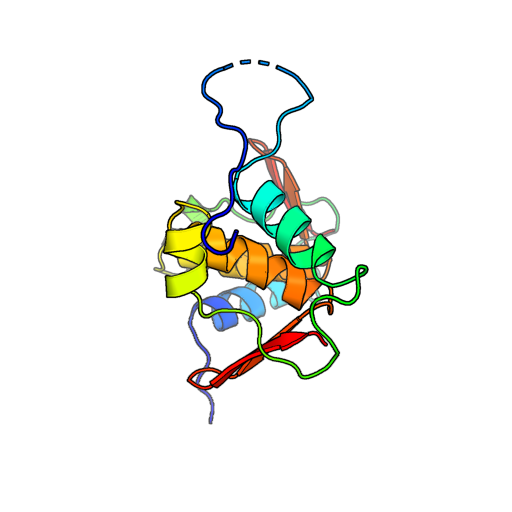5.716 1.00 35.89 16 ILE B N 1
ATOM 801 C CA . ILE B 1 36 ? 7.051 34.196 -6.421 1.00 43.94 16 ILE B CA 1
ATOM 802 C C . ILE B 1 36 ? 5.904 35.075 -5.922 1.00 53.63 16 ILE B C 1
ATOM 803 O O . ILE B 1 36 ? 6.130 35.937 -5.092 1.00 63.29 16 ILE B O 1
ATOM 808 N N . ASN B 1 37 ? 4.682 34.879 -6.395 1.00 59.78 17 ASN B N 1
ATOM 809 C CA . ASN B 1 37 ? 3.587 35.816 -6.092 1.00 63.77 17 ASN B CA 1
ATOM 810 C C . ASN B 1 37 ? 3.866 37.180 -6.720 1.00 57.88 17 ASN B C 1
ATOM 811 O O . ASN B 1 37 ? 3.101 37.626 -7.565 1.00 58.36 17 ASN B O 1
ATOM 816 N N . GLN B 1 38 ? 4.965 37.829 -6.326 1.00 53.15 18 GLN B N 1
ATOM 817 C CA . GLN B 1 38 ? 5.309 39.150 -6.866 1.00 55.00 18 GLN B CA 1
ATOM 818 C C . GLN B 1 38 ? 5.866 39.087 -8.280 1.00 54.16 18 GLN B C 1
ATOM 819 O O . GLN B 1 38 ? 6.209 40.112 -8.867 1.00 62.31 18 GLN B O 1
ATOM 825 N N . GLY B 1 39 ? 5.958 37.883 -8.824 1.00 54.23 19 GLY B N 1
ATOM 826 C CA . GLY B 1 39 ? 6.375 37.706 -10.200 1.00 53.75 19 GLY B CA 1
ATOM 827 C C . GLY B 1 39 ? 7.845 37.969 -10.451 1.00 50.06 19 GLY B C 1
ATOM 828 O O . GLY B 1 39 ? 8.264 38.017 -11.599 1.00 52.35 19 GLY B O 1
ATOM 829 N N . LYS B 1 40 ? 8.631 38.132 -9.391 1.00 46.12 20 LYS B N 1
ATOM 830 C CA . LYS B 1 40 ? 10.075 38.319 -9.542 1.00 46.81 20 LYS B CA 1
ATOM 831 C C . LYS B 1 40 ? 10.736 37.065 -10.124 1.00 50.98 20 LYS B C 1
ATOM 832 O O . LYS B 1 40 ? 11.776 37.149 -10.776 1.00 51.66 20 LYS B O 1
ATOM 838 N N . ILE B 1 41 ? 10.139 35.901 -9.870 1.00 48.65 21 ILE B N 1
ATOM 839 C CA . ILE B 1 41 ? 10.580 34.657 -10.496 1.00 50.59 21 ILE B CA 1
ATOM 840 C C . ILE B 1 41 ? 9.377 33.996 -11.164 1.00 56.50 21 ILE B C 1
ATOM 841 O O . ILE B 1 41 ? 8.310 33.890 -10.563 1.00 62.05 21 ILE B O 1
ATOM 846 N N . LEU B 1 42 ? 9.550 33.569 -12.413 1.00 57.45 22 LEU B N 1
ATOM 847 C CA . LEU B 1 42 ? 8.460 32.988 -13.200 1.00 52.49 22 LEU B CA 1
ATOM 848 C C . LEU B 1 42 ? 8.543 31.467 -13.203 1.00 47.60 22 LEU B C 1
ATOM 849 O O . LEU B 1 42 ? 9.595 30.920 -12.890 1.00 47.90 22 LEU B O 1
ATOM 854 N N . PRO B 1 43 ? 7.432 30.779 -13.539 1.00 42.56 23 PRO B N 1
ATOM 855 C CA . PRO B 1 43 ? 7.461 29.316 -13.626 1.00 45.67 23 PRO B CA 1
ATOM 856 C C . PRO B 1 43 ? 8.610 28.802 -14.479 1.00 49.97 23 PRO B C 1
ATOM 857 O O . PRO B 1 43 ? 8.888 29.359 -15.543 1.00 51.27 23 PRO B O 1
ATOM 861 N N . ASP B 1 44 ? 9.279 27.771 -13.970 1.00 53.68 24 ASP B N 1
ATOM 862 C CA . ASP B 1 44 ? 10.408 27.109 -14.626 1.00 53.40 24 ASP B CA 1
ATOM 863 C C . ASP B 1 44 ? 11.644 27.996 -14.702 1.00 47.32 24 ASP B C 1
ATOM 864 O O . ASP B 1 44 ? 12.599 27.672 -15.408 1.00 47.93 24 ASP B O 1
ATOM 869 N N . GLN B 1 45 ? 11.629 29.107 -13.971 1.00 46.79 25 GLN B N 1
ATOM 870 C CA . GLN B 1 45 ? 12.837 29.905 -13.792 1.00 42.66 25 GLN B CA 1
ATOM 871 C C . GLN B 1 45 ? 13.553 29.451 -12.533 1.00 44.13 25 GLN B C 1
ATOM 872 O O . GLN B 1 45 ? 12.921 29.063 -11.539 1.00 40.54 25 GLN B O 1
ATOM 878 N N . LYS B 1 46 ? 14.875 29.511 -12.572 1.00 41.84 26 LYS B N 1
ATOM 879 C CA . LYS B 1 46 ? 15.695 29.002 -11.482 1.00 44.02 26 LYS B CA 1
ATOM 880 C C . LYS B 1 46 ? 15.829 30.044 -10.384 1.00 41.81 26 LYS B C 1
ATOM 881 O O . LYS B 1 46 ? 16.037 31.228 -10.675 1.00 33.74 26 LYS B O 1
ATOM 887 N N . ILE B 1 47 ? 15.689 29.619 -9.132 1.00 36.68 27 ILE B N 1
ATOM 888 C CA . ILE B 1 47 ? 15.980 30.490 -8.005 1.00 36.00 27 ILE B CA 1
ATOM 889 C C . ILE B 1 47 ? 17.472 30.384 -7.727 1.00 35.01 27 ILE B C 1
ATOM 890 O O . ILE B 1 47 ? 18.130 29.502 -8.284 1.00 35.36 27 ILE B O 1
ATOM 895 N N . PRO B 1 48 ? 18.022 31.271 -6.873 1.00 34.97 28 PRO B N 1
ATOM 896 C CA . PRO B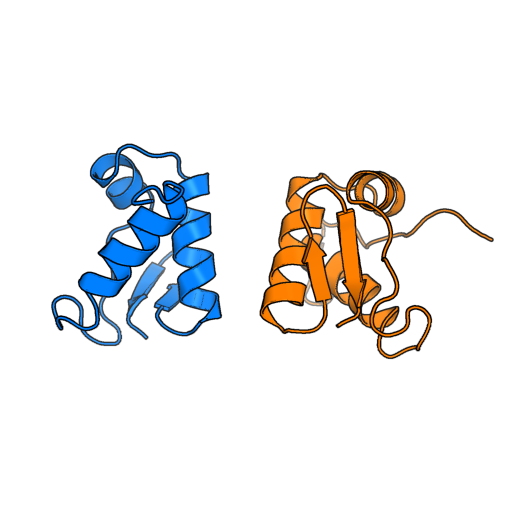 1 48 ? 19.449 31.153 -6.558 1.00 31.52 28 PRO B CA 1
ATOM 897 C C . PRO B 1 48 ? 19.825 29.800 -5.979 1.00 31.26 28 PRO B C 1
ATOM 898 O O . PRO B 1 48 ? 18.976 29.121 -5.405 1.00 28.03 28 PRO B O 1
ATOM 902 N N . THR B 1 49 ? 21.091 29.428 -6.118 1.00 34.11 29 THR B N 1
ATOM 903 C CA . THR B 1 49 ? 21.594 28.186 -5.550 1.00 28.89 29 THR B CA 1
ATOM 904 C C . THR B 1 49 ? 21.523 28.199 -4.034 1.00 31.34 29 THR B C 1
ATOM 905 O O . THR B 1 49 ? 21.344 29.252 -3.421 1.00 24.44 29 THR B O 1
ATOM 909 N N . GLU B 1 50 ? 21.677 27.026 -3.431 1.00 25.77 30 GLU B N 1
ATOM 910 C CA . GLU B 1 50 ? 21.623 26.919 -1.983 1.00 27.39 30 GLU B CA 1
ATOM 911 C C . GLU B 1 50 ? 22.747 27.731 -1.370 1.00 30.16 30 GLU B C 1
ATOM 912 O O . GLU B 1 50 ? 22.550 28.363 -0.357 1.00 25.01 30 GLU B O 1
ATOM 918 N N . ASN B 1 51 ? 23.918 27.749 -1.994 1.00 26.64 31 ASN B N 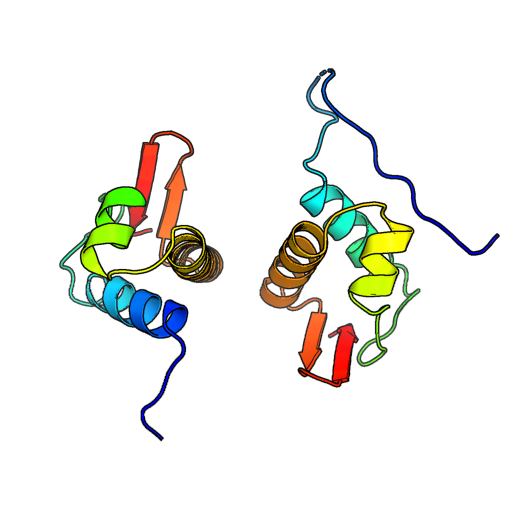1
ATOM 919 C CA . ASN B 1 51 ? 25.027 28.520 -1.435 1.00 27.91 31 ASN B CA 1
ATOM 920 C C . ASN B 1 51 ? 24.826 30.044 -1.538 1.00 26.68 31 ASN B C 1
ATOM 921 O O . ASN B 1 51 ? 25.220 30.802 -0.635 1.00 33.01 31 ASN B O 1
ATOM 926 N N . GLU B 1 52 ? 24.216 30.471 -2.638 1.00 31.87 32 GLU B N 1
ATOM 927 C CA . GLU B 1 52 ? 23.858 31.873 -2.816 1.00 30.23 32 GLU B CA 1
ATOM 928 C C . GLU B 1 52 ? 22.831 32.263 -1.758 1.00 33.46 32 GLU B C 1
ATOM 929 O O . GLU B 1 52 ? 22.928 33.330 -1.156 1.00 33.55 32 GLU B O 1
ATOM 935 N N . LEU B 1 53 ? 21.856 31.392 -1.532 1.00 23.85 33 LEU B N 1
ATOM 936 C CA . LEU B 1 53 ? 20.824 31.664 -0.528 1.00 30.21 33 LEU B CA 1
ATOM 937 C C . LEU B 1 53 ? 21.410 31.704 0.886 1.00 29.41 33 LEU B C 1
ATOM 938 O O . LEU B 1 53 ? 21.024 32.555 1.697 1.00 34.06 33 LEU B O 1
ATOM 943 N N . MET B 1 54 ? 22.334 30.790 1.176 1.00 31.64 34 MET B N 1
ATOM 944 C CA . MET B 1 54 ? 23.042 30.767 2.461 1.00 33.68 34 MET B CA 1
ATOM 945 C C . MET B 1 54 ? 23.709 32.098 2.728 1.00 32.15 34 MET B C 1
ATOM 946 O O . MET B 1 54 ? 23.573 32.680 3.809 1.00 27.75 34 MET B O 1
ATOM 951 N N . GLN B 1 55 ? 24.453 32.568 1.732 1.00 32.68 35 GLN B N 1
ATOM 952 C CA . GLN B 1 55 ? 25.197 33.811 1.897 1.00 36.70 35 GLN B CA 1
ATOM 953 C C . GLN B 1 55 ? 24.280 35.026 1.927 1.00 33.65 35 GLN B C 1
ATOM 954 O O . GLN B 1 55 ? 24.552 36.008 2.614 1.00 34.63 35 GLN B O 1
ATOM 960 N N . GLN B 1 56 ? 23.178 34.970 1.196 1.00 27.60 36 GLN B N 1
ATOM 961 C CA . GLN B 1 56 ? 22.367 36.166 1.062 1.00 31.30 36 GLN B CA 1
ATOM 962 C C . GLN B 1 56 ? 21.380 36.329 2.228 1.00 34.41 36 GLN B C 1
ATOM 963 O O . GLN B 1 56 ? 21.015 37.456 2.582 1.00 35.42 36 GLN B O 1
ATOM 969 N N . PHE B 1 57 ? 20.991 35.218 2.841 1.00 28.09 37 PHE B N 1
ATOM 970 C CA . PHE B 1 57 ? 20.133 35.251 4.039 1.00 30.05 37 PHE B CA 1
ATOM 971 C C . PHE B 1 57 ? 20.937 35.113 5.330 1.00 31.78 37 PHE B C 1
ATOM 972 O O . PHE B 1 57 ? 20.401 35.300 6.438 1.00 30.78 37 PHE B O 1
ATOM 980 N N . GLY B 1 58 ? 22.214 34.769 5.200 1.00 27.96 38 GLY B N 1
ATOM 981 C CA . GLY B 1 58 ? 23.084 34.650 6.362 1.00 29.38 38 GLY B CA 1
ATOM 982 C C . GLY B 1 58 ? 22.688 33.518 7.289 1.00 37.45 38 GLY B C 1
ATOM 983 O O . GLY B 1 58 ? 22.704 33.669 8.522 1.00 29.50 38 GLY B O 1
ATOM 984 N N . VAL B 1 59 ? 22.316 32.385 6.695 1.00 31.92 39 VAL B N 1
ATOM 985 C CA . VAL B 1 59 ? 21.900 31.198 7.446 1.00 24.54 39 VAL B CA 1
ATOM 986 C C . VAL B 1 59 ? 22.58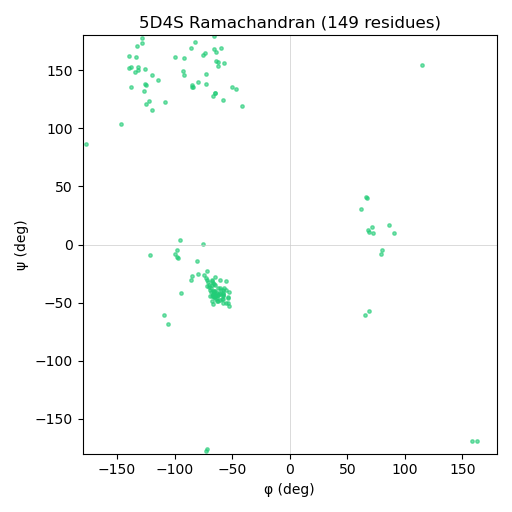5 29.922 6.918 1.00 33.48 39 VAL B C 1
ATOM 987 O O . VAL B 1 59 ? 23.247 29.945 5.873 1.00 28.76 39 VAL B O 1
ATOM 991 N N . SER B 1 60 ? 22.434 28.810 7.638 1.00 26.03 40 SER B N 1
ATOM 992 C CA . SER B 1 60 ? 23.108 27.574 7.247 1.00 29.35 40 SER B CA 1
ATOM 993 C C . SER B 1 60 ? 22.462 26.932 6.031 1.00 28.39 40 SER B C 1
ATOM 994 O O . SER B 1 60 ? 21.335 27.273 5.672 1.00 26.40 40 SER B O 1
ATOM 997 N N . ARG B 1 61 ? 23.165 25.993 5.397 1.00 28.50 41 ARG B N 1
ATOM 998 C CA . ARG B 1 61 ? 22.557 25.227 4.313 1.00 29.47 41 ARG B CA 1
ATOM 999 C C . ARG B 1 61 ? 21.328 24.467 4.819 1.00 27.87 41 ARG B C 1
ATOM 1000 O O . ARG B 1 61 ? 20.308 24.393 4.139 1.00 24.75 41 ARG B O 1
ATOM 1008 N N . HIS B 1 62 ? 21.420 23.927 6.029 1.00 26.28 42 HIS B N 1
ATOM 1009 C CA . HIS B 1 62 ? 20.291 23.231 6.644 1.00 28.06 42 HIS B CA 1
ATOM 1010 C C . HIS B 1 62 ? 19.023 24.083 6.666 1.00 27.33 42 HIS B C 1
ATOM 1011 O O . HIS B 1 62 ? 17.929 23.614 6.336 1.00 30.03 42 HIS B O 1
ATOM 1018 N N . THR B 1 63 ? 19.165 25.344 7.055 1.00 22.27 43 THR B N 1
ATOM 1019 C CA . THR B 1 63 ? 18.004 26.209 7.126 1.00 25.22 43 THR B CA 1
ATOM 1020 C C . THR B 1 63 ? 17.439 26.466 5.727 1.00 22.20 43 THR B C 1
ATOM 1021 O O . THR B 1 63 ? 16.217 26.410 5.518 1.00 23.42 43 THR B O 1
ATOM 1025 N N . ILE B 1 64 ? 18.317 26.705 4.753 1.00 26.33 44 ILE B N 1
ATOM 1026 C CA . ILE B 1 64 ? 17.854 26.943 3.388 1.00 22.23 44 ILE B CA 1
ATOM 1027 C C . ILE B 1 64 ? 17.103 25.717 2.873 1.00 22.99 44 ILE B C 1
ATOM 1028 O O . ILE B 1 64 ? 16.046 25.835 2.244 1.00 23.96 44 ILE B O 1
ATOM 1033 N N . ARG B 1 65 ? 17.641 24.538 3.165 1.00 23.19 45 ARG B N 1
ATOM 1034 C CA . ARG B 1 65 ? 17.054 23.301 2.669 1.00 23.97 45 ARG B CA 1
ATOM 1035 C C . ARG B 1 65 ? 15.723 23.011 3.344 1.00 24.39 45 ARG B C 1
ATOM 1036 O O . ARG B 1 65 ? 14.816 22.473 2.725 1.00 26.04 45 ARG B O 1
ATOM 1044 N N . LYS B 1 66 ? 15.605 23.357 4.614 1.00 23.79 46 LYS B N 1
ATOM 1045 C CA . LYS B 1 66 ? 14.318 23.243 5.284 1.00 23.13 46 LYS B CA 1
ATOM 1046 C C . LYS B 1 66 ? 13.292 24.165 4.603 1.00 23.58 46 LYS B C 1
ATOM 1047 O O . LYS B 1 66 ? 12.182 23.727 4.272 1.00 30.49 46 LYS B O 1
ATOM 1053 N N . ALA B 1 67 ? 13.657 25.427 4.371 1.00 23.86 47 ALA B N 1
ATOM 1054 C CA . ALA B 1 67 ? 12.729 26.347 3.704 1.00 23.46 47 ALA B CA 1
ATOM 1055 C C . ALA B 1 67 ? 12.281 25.860 2.326 1.00 24.55 47 ALA B C 1
ATOM 1056 O O . ALA B 1 67 ? 11.077 25.831 1.980 1.00 27.89 47 ALA B O 1
ATOM 1058 N N . ILE B 1 68 ? 13.267 25.497 1.525 1.00 27.41 48 ILE B N 1
ATOM 1059 C CA . ILE B 1 68 ? 12.989 25.068 0.172 1.00 27.68 48 ILE B CA 1
ATOM 1060 C C . ILE B 1 68 ? 12.198 23.773 0.183 1.00 28.67 48 ILE B C 1
ATOM 1061 O O . ILE B 1 68 ? 11.258 23.609 -0.589 1.00 33.55 48 ILE B O 1
ATOM 1066 N N . GLY B 1 69 ? 12.544 22.871 1.092 1.00 28.53 49 GLY B N 1
ATOM 1067 C CA . GLY B 1 69 ? 11.853 21.599 1.199 1.00 32.16 49 GLY B CA 1
ATOM 1068 C C . GLY B 1 69 ? 10.382 21.797 1.513 1.00 31.12 49 GLY B C 1
ATOM 1069 O O . GLY B 1 69 ? 9.522 21.135 0.927 1.00 32.23 49 GLY B O 1
ATOM 1070 N N . ASP B 1 70 ? 10.079 22.718 2.425 1.00 26.50 50 ASP B N 1
ATOM 1071 C CA . ASP B 1 70 ? 8.679 23.001 2.705 1.00 31.48 50 ASP B CA 1
ATOM 1072 C C . ASP B 1 70 ? 7.992 23.546 1.458 1.00 34.98 50 ASP B C 1
ATOM 1073 O O . ASP B 1 70 ? 6.858 23.168 1.147 1.00 38.95 50 ASP B O 1
ATOM 1078 N N . LEU B 1 71 ? 8.659 24.461 0.757 1.00 28.09 51 LEU B N 1
ATOM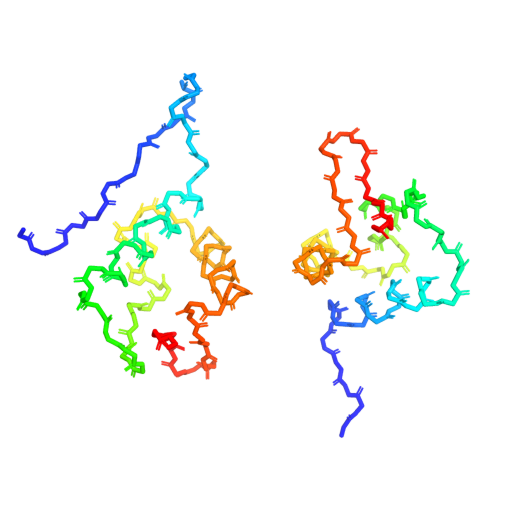 1079 C CA . LEU B 1 71 ? 8.023 25.073 -0.418 1.00 28.02 51 LEU B CA 1
ATOM 1080 C C . LEU B 1 71 ? 7.805 24.079 -1.575 1.00 34.58 51 LEU B C 1
ATOM 1081 O O . LEU B 1 71 ? 6.814 24.175 -2.294 1.00 33.85 51 LEU B O 1
ATOM 1086 N N . VAL B 1 72 ? 8.723 23.129 -1.750 1.00 34.55 52 VAL B N 1
ATOM 1087 C CA . VAL B 1 72 ? 8.550 22.049 -2.726 1.00 33.11 52 VAL B CA 1
ATOM 1088 C C . VAL B 1 72 ? 7.351 21.213 -2.308 1.00 38.04 52 VAL B C 1
ATOM 1089 O O . VAL B 1 72 ? 6.471 20.907 -3.116 1.00 35.00 52 VAL B O 1
ATOM 1093 N N . SER B 1 73 ? 7.312 20.876 -1.024 1.00 36.81 53 SER B N 1
ATOM 1094 C CA . SER B 1 73 ? 6.177 20.162 -0.456 1.00 45.72 53 SER B CA 1
ATOM 1095 C C . SER B 1 73 ? 4.849 20.890 -0.706 1.00 46.93 53 SER B C 1
ATOM 1096 O O . SER B 1 73 ? 3.810 20.256 -0.848 1.00 50.45 53 SER B O 1
ATOM 1099 N N . GLN B 1 74 ? 4.880 22.217 -0.769 1.00 44.87 54 GLN B N 1
ATOM 1100 C CA . GLN B 1 74 ? 3.667 22.985 -1.061 1.00 45.29 54 GLN B CA 1
ATOM 1101 C C . GLN B 1 74 ? 3.348 23.025 -2.549 1.00 44.79 54 GLN B C 1
ATOM 1102 O O . GLN B 1 74 ? 2.256 23.424 -2.942 1.00 47.48 54 GLN B O 1
ATOM 1108 N N . GLY B 1 75 ? 4.310 22.639 -3.376 1.00 45.59 55 GLY B N 1
ATOM 1109 C CA . GLY B 1 75 ? 4.121 22.677 -4.816 1.00 47.79 55 GLY B CA 1
ATOM 1110 C C . GLY B 1 75 ? 4.446 24.032 -5.412 1.00 44.18 55 GLY B C 1
ATOM 1111 O O . GLY B 1 75 ? 4.062 24.326 -6.541 1.00 47.87 55 GLY B O 1
ATOM 1112 N N . LEU B 1 76 ? 5.158 24.857 -4.651 1.00 44.24 56 LEU B N 1
ATOM 1113 C CA . LEU B 1 76 ? 5.565 26.183 -5.105 1.00 45.63 56 LEU B CA 1
ATOM 1114 C C . LEU B 1 76 ? 6.878 26.130 -5.893 1.00 46.04 56 LEU B C 1
ATOM 1115 O O . LEU B 1 76 ? 7.116 26.950 -6.779 1.00 42.38 56 LEU B O 1
ATOM 1120 N N . LEU B 1 77 ? 7.732 25.169 -5.550 1.00 36.78 57 LEU B N 1
ATOM 1121 C CA . LEU B 1 77 ? 9.036 24.994 -6.195 1.00 36.74 57 LEU B CA 1
ATOM 1122 C C . LEU B 1 77 ? 9.268 23.536 -6.543 1.00 36.97 57 LEU B C 1
ATOM 1123 O O . LEU B 1 77 ? 8.638 22.653 -5.968 1.00 40.36 57 LEU B O 1
ATOM 1128 N N . TYR B 1 78 ? 10.198 23.279 -7.456 1.00 33.98 58 TYR B N 1
ATOM 1129 C CA . TYR B 1 78 ? 10.654 21.906 -7.687 1.00 40.30 58 TYR B CA 1
ATOM 1130 C C . TYR B 1 78 ? 12.163 21.879 -7.891 1.00 41.48 58 TYR B C 1
ATOM 1131 O O . TYR B 1 78 ? 12.747 22.858 -8.339 1.00 41.51 58 TYR B O 1
ATOM 1140 N N . SER B 1 79 ? 12.787 20.757 -7.540 1.00 34.46 59 SER B N 1
ATOM 1141 C CA . SER B 1 79 ? 14.237 20.648 -7.565 1.00 34.50 59 SER B CA 1
ATOM 1142 C C . SER B 1 79 ? 14.699 19.561 -8.519 1.00 38.87 59 SER B C 1
ATOM 1143 O O . SER B 1 79 ? 14.035 18.542 -8.678 1.00 39.51 59 SER B O 1
ATOM 1146 N N . VAL B 1 80 ? 15.839 19.803 -9.156 1.00 38.53 60 VAL B N 1
ATOM 1147 C CA . VAL B 1 80 ? 16.542 18.810 -9.968 1.00 36.49 60 VAL B CA 1
ATOM 1148 C C . VAL B 1 80 ? 17.953 18.732 -9.420 1.00 34.36 60 VAL B C 1
ATOM 1149 O O . VAL B 1 80 ? 18.658 19.750 -9.408 1.00 33.30 60 VAL B O 1
ATOM 1153 N N . GLN B 1 81 ? 18.397 17.567 -8.959 1.00 31.44 61 GLN B N 1
ATOM 1154 C CA . GLN B 1 81 ? 19.692 17.580 -8.294 1.00 33.71 61 GLN B CA 1
ATOM 1155 C C . GLN B 1 81 ? 20.774 17.768 -9.339 1.00 33.92 61 GLN B C 1
ATOM 1156 O O . GLN B 1 81 ? 20.706 17.219 -10.441 1.00 30.57 61 GLN B O 1
ATOM 1162 N N . GLY B 1 82 ? 21.745 18.613 -8.998 1.00 34.31 62 GLY B N 1
ATOM 1163 C CA . GLY B 1 82 ? 22.794 18.983 -9.926 1.00 35.41 62 GLY B CA 1
ATOM 1164 C C . GLY B 1 82 ? 22.337 20.027 -10.918 1.00 33.42 62 GLY B C 1
ATOM 1165 O O . GLY B 1 82 ? 23.138 20.547 -11.698 1.00 40.90 62 GLY B O 1
ATOM 1166 N N . GLY B 1 83 ? 21.042 20.321 -10.911 1.00 30.59 63 GLY B N 1
ATOM 1167 C CA . GLY B 1 83 ? 20.491 21.306 -11.829 1.00 34.05 63 GLY B CA 1
ATOM 1168 C C . GLY B 1 83 ? 20.175 22.590 -11.086 1.00 40.54 63 GLY B C 1
ATOM 1169 O O . GLY B 1 83 ? 20.815 23.623 -11.277 1.00 40.31 63 GLY B O 1
ATOM 1170 N N . GLY B 1 84 ? 19.175 22.534 -10.224 1.00 28.48 64 GLY B N 1
ATOM 1171 C CA . GLY B 1 84 ? 18.794 23.723 -9.491 1.00 34.08 64 GLY B CA 1
ATOM 1172 C C . GLY B 1 84 ? 17.412 23.579 -8.904 1.00 37.45 64 GLY B C 1
ATOM 1173 O O . GLY B 1 84 ? 16.842 22.493 -8.892 1.00 35.14 64 GLY B O 1
ATOM 1174 N N . THR B 1 85 ? 16.875 24.687 -8.414 1.00 34.75 65 THR B N 1
ATOM 1175 C CA . THR B 1 85 ? 15.527 24.713 -7.885 1.00 33.53 65 THR B CA 1
ATOM 1176 C C . THR B 1 85 ? 14.783 25.813 -8.632 1.00 37.47 65 THR B C 1
ATOM 1177 O O . THR B 1 85 ? 15.339 26.884 -8.896 1.00 37.91 65 THR B O 1
ATOM 1181 N N . PHE B 1 86 ? 13.540 25.524 -9.007 1.00 35.72 66 PHE B N 1
ATOM 1182 C CA . PHE B 1 86 ? 12.784 26.341 -9.951 1.00 37.01 66 PHE B CA 1
ATOM 1183 C C . PHE B 1 86 ? 11.381 26.645 -9.435 1.00 39.29 66 PHE B C 1
ATOM 1184 O O . PHE B 1 86 ? 10.830 25.847 -8.673 1.00 35.66 66 PHE B O 1
ATOM 1192 N N . VAL B 1 87 ? 10.804 27.773 -9.866 1.00 37.83 67 VAL B N 1
ATOM 1193 C CA . VAL B 1 87 ? 9.393 28.077 -9.585 1.00 44.41 67 VAL B CA 1
ATOM 1194 C C . VAL B 1 87 ? 8.515 27.091 -10.330 1.00 49.27 67 VAL B C 1
ATOM 1195 O O . VAL B 1 87 ? 8.670 26.896 -11.533 1.00 55.08 67 VAL B O 1
ATOM 1199 N N . ALA B 1 88 ? 7.608 26.452 -9.604 1.00 45.99 68 ALA B N 1
ATOM 1200 C CA . ALA B 1 88 ? 6.687 25.510 -10.211 1.00 42.54 68 ALA B CA 1
ATOM 1201 C C . ALA B 1 88 ? 5.728 26.244 -11.140 1.00 50.43 68 ALA B C 1
ATOM 1202 O O . ALA B 1 88 ? 5.288 27.363 -10.846 1.00 47.54 68 ALA B O 1
#

Organism: Bacillus subtilis (strain 168) (NCBI:txid224308)

Nearest PDB structures (foldseek):
  4h0e-assembly1_A  TM=1.011E+00  e=1.136E-12  Bacillus subtilis
  5d4s-assembly1_B  TM=1.012E+00  e=2.489E-11  Bacillus subtilis subsp. subtilis str. 168
  5d4r-assembly1_A  TM=1.001E+00  e=2.847E-11  Bacillus subtilis subsp. subtilis str. 168
  4egz-assembly1_B  TM=9.908E-01  e=5.957E-11  Bacillus subtilis
  9jpj-assembly2_C  TM=9.562E-01  e=1.286E-05  Achromobacter denitrificans NBRC 15125

Radius of gyration: 17.8 Å; Cα contacts (8 Å, |Δi|>4): 172; chains: 2; bounding box: 31×50×38 Å

CATH classification: 1.10.10.10

Foldseek 3Di:
DPDDPLLVVLLVVVVCCPVVPVFDFPGFDDALVVSCVVSVHDSVSPCVNLVVCVVVPQWDDDVVPGIGGD/DDAADEDDDDPDDVVDDPLLVRLLVVVVVCPVVVVFDFPGFDDALVRNCRRHVHDSVSPCSNLVVCVVVVQWDDDVVPGIGGD

B-factor: mean 44.35, std 18.62, range [12.77, 167.39]